Protein AF-A0A962H8T3-F1 (afdb_monomer)

Structure (mmCIF, N/CA/C/O backbone):
data_AF-A0A962H8T3-F1
#
_entry.id   AF-A0A962H8T3-F1
#
loop_
_atom_site.group_PDB
_atom_site.id
_atom_site.type_symbol
_atom_site.label_atom_id
_atom_site.label_alt_id
_atom_site.label_comp_id
_atom_site.label_asym_id
_atom_site.label_entity_id
_atom_site.label_seq_id
_atom_site.pdbx_PDB_ins_code
_atom_site.Cartn_x
_atom_site.Cartn_y
_atom_site.Cartn_z
_atom_site.occupancy
_atom_site.B_iso_or_equiv
_atom_site.auth_seq_id
_atom_site.auth_comp_id
_atom_site.auth_asym_id
_atom_site.auth_atom_id
_atom_site.pdbx_PDB_model_num
ATOM 1 N N . LEU A 1 1 ? 1.664 4.595 -11.005 1.00 91.25 1 LEU A N 1
ATOM 2 C CA . LEU A 1 1 ? 1.529 3.235 -10.434 1.00 91.25 1 LEU A CA 1
ATOM 3 C C . LEU A 1 1 ? 0.065 2.847 -10.512 1.00 91.25 1 LEU A C 1
ATOM 5 O O . LEU A 1 1 ? -0.759 3.743 -10.680 1.00 91.25 1 LEU A O 1
ATOM 9 N N . THR A 1 2 ? -0.250 1.563 -10.437 1.00 95.62 2 THR A N 1
ATOM 10 C CA . THR A 1 2 ? -1.630 1.077 -10.512 1.00 95.62 2 THR A CA 1
ATOM 11 C C . THR A 1 2 ? -2.048 0.412 -9.209 1.00 95.62 2 THR A C 1
ATOM 13 O O . THR A 1 2 ? -1.203 -0.131 -8.500 1.00 95.62 2 THR A O 1
ATOM 16 N N . LEU A 1 3 ? -3.340 0.456 -8.899 1.00 95.44 3 LEU A N 1
ATOM 17 C CA . LEU A 1 3 ? -3.977 -0.349 -7.859 1.00 95.44 3 LEU A CA 1
ATOM 18 C C . LEU A 1 3 ? -5.176 -1.041 -8.500 1.00 95.44 3 LEU A C 1
ATOM 20 O O . LEU A 1 3 ? -6.036 -0.358 -9.045 1.00 95.44 3 LEU A O 1
ATOM 24 N N . ASP A 1 4 ? -5.186 -2.373 -8.503 1.00 94.06 4 ASP A N 1
ATOM 25 C CA . ASP A 1 4 ? -6.231 -3.186 -9.146 1.00 94.06 4 ASP A CA 1
ATOM 26 C C . ASP A 1 4 ? -6.511 -2.783 -10.611 1.00 94.06 4 ASP A C 1
ATOM 28 O O . ASP A 1 4 ? -7.644 -2.769 -11.081 1.00 94.06 4 ASP A O 1
ATOM 32 N N . GLY A 1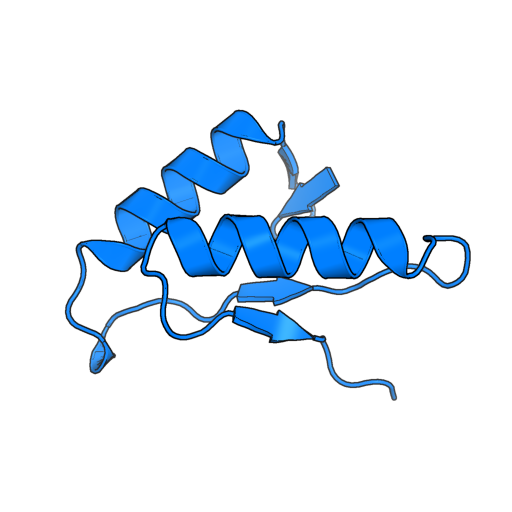 5 ? -5.451 -2.414 -11.341 1.00 94.81 5 GLY A N 1
ATOM 33 C CA . GLY A 1 5 ? -5.515 -1.969 -12.740 1.00 94.81 5 GLY A CA 1
ATOM 34 C C . GLY A 1 5 ? -5.826 -0.480 -12.943 1.00 94.81 5 GLY A C 1
ATOM 35 O O . GLY A 1 5 ? -5.656 0.025 -14.052 1.00 94.81 5 GLY A O 1
ATOM 36 N N . GLU A 1 6 ? -6.205 0.259 -11.898 1.00 96.81 6 GLU A N 1
ATOM 37 C CA . GLU A 1 6 ? -6.474 1.698 -11.981 1.00 96.81 6 GLU A CA 1
ATOM 38 C C . GLU A 1 6 ? -5.192 2.512 -11.772 1.00 96.81 6 GLU A C 1
ATOM 40 O O . GLU A 1 6 ? -4.479 2.324 -10.786 1.00 96.81 6 GLU A O 1
ATOM 45 N N . VAL A 1 7 ? -4.892 3.450 -12.677 1.00 97.19 7 VAL A N 1
ATOM 46 C CA . VAL A 1 7 ? -3.758 4.372 -12.510 1.00 97.19 7 VAL A CA 1
ATOM 47 C C . VAL A 1 7 ? -4.047 5.337 -11.367 1.00 97.19 7 VAL A C 1
ATOM 49 O O . VAL A 1 7 ? -4.975 6.136 -11.434 1.00 97.19 7 VAL A O 1
ATOM 52 N N . ILE A 1 8 ? -3.187 5.326 -10.350 1.00 97.44 8 ILE A N 1
ATOM 53 C CA . ILE A 1 8 ? -3.287 6.227 -9.203 1.00 97.44 8 ILE A CA 1
ATOM 54 C C . ILE A 1 8 ? -1.974 6.972 -8.953 1.00 97.44 8 ILE A C 1
ATOM 56 O O . ILE A 1 8 ? -0.875 6.543 -9.330 1.00 97.44 8 ILE A O 1
ATOM 60 N N . SER A 1 9 ? -2.086 8.110 -8.273 1.00 96.50 9 SER A N 1
ATOM 61 C CA . SER A 1 9 ? -0.934 8.834 -7.744 1.00 96.50 9 SER A CA 1
ATOM 62 C C . SER A 1 9 ? -0.402 8.170 -6.467 1.00 96.50 9 SER A C 1
ATOM 64 O O . SER A 1 9 ? -1.105 7.436 -5.768 1.00 96.50 9 SER A O 1
ATOM 66 N N . ARG A 1 10 ? 0.849 8.480 -6.104 1.00 93.81 10 ARG A N 1
ATOM 67 C CA . ARG A 1 10 ? 1.440 8.023 -4.834 1.00 93.81 10 ARG A CA 1
ATOM 68 C C . ARG A 1 10 ? 0.692 8.567 -3.612 1.00 93.81 10 ARG A C 1
ATOM 70 O O . ARG A 1 10 ? 0.558 7.856 -2.623 1.00 93.81 10 ARG A O 1
ATOM 77 N N . SER A 1 11 ? 0.165 9.790 -3.688 1.00 95.69 11 SER A N 1
ATOM 78 C CA . SER A 1 11 ? -0.648 10.373 -2.615 1.00 95.69 11 SER A CA 1
ATOM 79 C C . SER A 1 11 ? -1.989 9.654 -2.450 1.00 95.69 11 SER A C 1
ATOM 81 O O . SER A 1 11 ? -2.401 9.401 -1.321 1.00 95.69 11 SER A O 1
ATOM 83 N N . ALA A 1 12 ? -2.640 9.257 -3.548 1.00 96.62 12 ALA A N 1
ATOM 84 C CA . ALA A 1 12 ? -3.876 8.477 -3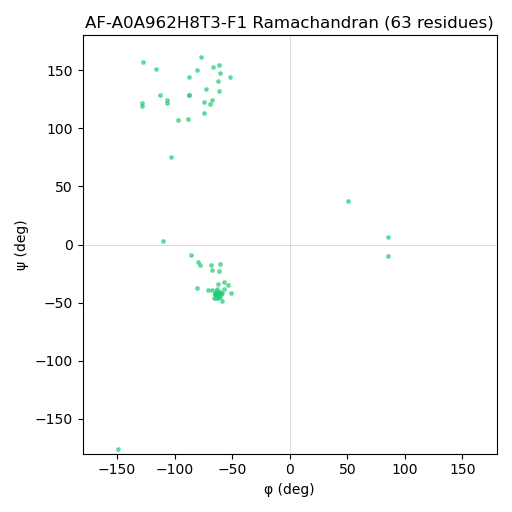.497 1.00 96.62 12 ALA A CA 1
ATOM 85 C C . ALA A 1 12 ? -3.649 7.088 -2.874 1.00 96.62 12 ALA A C 1
ATOM 87 O O . ALA A 1 12 ? -4.444 6.650 -2.043 1.00 96.62 12 ALA A O 1
ATOM 88 N N . LEU A 1 13 ? -2.531 6.426 -3.201 1.00 95.81 13 LEU A N 1
ATOM 89 C CA . LEU A 1 13 ? -2.137 5.172 -2.548 1.00 95.81 13 LEU A CA 1
ATOM 90 C C . LEU A 1 13 ? -1.966 5.360 -1.033 1.00 95.81 13 LEU A C 1
ATOM 92 O O . LEU A 1 13 ? -2.530 4.598 -0.251 1.00 95.81 13 LEU A O 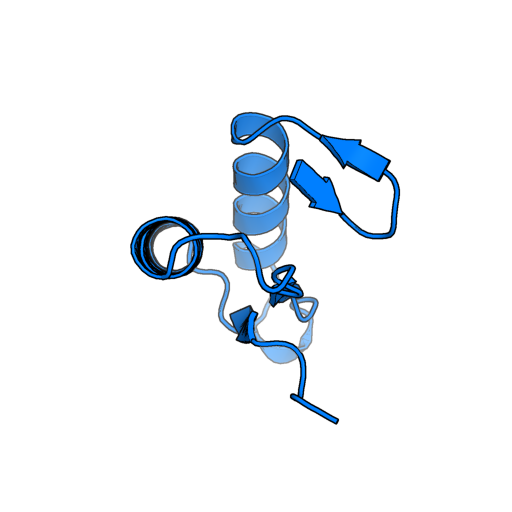1
ATOM 96 N N . GLN A 1 14 ? -1.235 6.397 -0.612 1.00 95.56 14 GLN A N 1
ATOM 97 C CA . GLN A 1 14 ? -1.030 6.699 0.809 1.00 95.56 14 GLN A CA 1
ATOM 98 C C . GLN A 1 14 ? -2.352 6.946 1.546 1.00 95.56 14 GLN A C 1
ATOM 100 O O . GLN A 1 14 ? -2.536 6.438 2.649 1.00 95.56 14 GLN A O 1
ATOM 105 N N . GLN A 1 15 ? -3.297 7.668 0.937 1.00 96.25 15 GLN A N 1
ATOM 106 C CA . GLN A 1 15 ? -4.622 7.888 1.525 1.00 96.25 15 GLN A CA 1
ATOM 107 C C . GLN A 1 15 ? -5.391 6.576 1.724 1.00 96.25 15 GLN A C 1
ATOM 109 O O . GLN A 1 15 ? -5.985 6.379 2.784 1.00 96.25 15 GLN A O 1
ATOM 114 N N . LYS A 1 16 ? -5.348 5.661 0.746 1.00 96.12 16 LYS A N 1
ATOM 115 C CA . LYS A 1 16 ? -5.988 4.338 0.855 1.00 96.12 16 LYS A CA 1
ATOM 116 C C . LYS A 1 16 ? -5.351 3.481 1.951 1.00 96.12 16 LYS A C 1
ATOM 118 O O . LYS A 1 16 ? -6.073 2.878 2.738 1.00 96.12 16 LYS A O 1
ATOM 123 N N . LEU A 1 17 ? -4.023 3.480 2.051 1.00 96.62 17 LEU A N 1
ATOM 124 C CA . LEU A 1 17 ? -3.289 2.765 3.101 1.00 96.62 17 LEU A CA 1
ATOM 125 C C . LEU A 1 17 ? -3.601 3.316 4.501 1.00 96.62 17 LEU A C 1
ATOM 127 O O . LEU A 1 17 ? -3.881 2.550 5.418 1.00 96.62 17 LEU A O 1
ATOM 131 N N . VAL A 1 18 ? -3.644 4.643 4.660 1.00 97.00 18 VAL A N 1
ATOM 132 C CA . VAL A 1 18 ? -4.052 5.286 5.923 1.00 97.00 18 VAL A CA 1
ATOM 133 C C . VAL A 1 18 ? -5.506 4.962 6.269 1.00 97.00 18 VAL A C 1
ATOM 135 O O . VAL A 1 18 ? -5.823 4.761 7.439 1.00 97.00 18 VAL A O 1
ATOM 138 N N . ALA A 1 19 ? -6.403 4.911 5.282 1.00 96.12 19 ALA A N 1
ATOM 139 C CA . ALA A 1 19 ? -7.789 4.512 5.509 1.00 96.12 19 ALA A CA 1
ATOM 140 C C . ALA A 1 19 ? -7.886 3.048 5.969 1.00 96.12 19 ALA A C 1
ATOM 142 O O . ALA A 1 19 ? -8.604 2.769 6.927 1.00 96.12 19 ALA A O 1
ATOM 143 N N . ALA A 1 20 ? -7.123 2.143 5.348 1.00 96.12 20 ALA A N 1
ATOM 144 C CA . ALA A 1 20 ? -7.026 0.746 5.760 1.00 96.12 20 ALA A CA 1
ATOM 145 C C . ALA A 1 20 ? -6.492 0.610 7.193 1.00 96.12 20 ALA A C 1
ATOM 147 O O . ALA A 1 20 ? -7.101 -0.081 8.001 1.00 96.12 20 ALA A O 1
ATOM 148 N N . ALA A 1 21 ? -5.433 1.340 7.547 1.00 96.00 21 ALA A N 1
ATOM 149 C CA . ALA A 1 21 ? -4.820 1.302 8.877 1.00 96.00 21 ALA A CA 1
ATOM 150 C C . ALA A 1 21 ? -5.758 1.725 10.028 1.00 96.00 21 ALA A C 1
ATOM 152 O O . ALA A 1 21 ? -5.472 1.450 11.191 1.00 96.00 21 ALA A O 1
ATOM 153 N N . ARG A 1 22 ? -6.880 2.395 9.729 1.00 96.25 22 ARG A N 1
ATOM 154 C CA . ARG A 1 22 ? -7.912 2.751 10.723 1.00 96.25 22 ARG A CA 1
ATOM 155 C C . ARG A 1 22 ? -8.847 1.590 11.059 1.00 96.25 22 ARG A C 1
ATOM 157 O O . ARG A 1 22 ? -9.587 1.683 12.035 1.00 96.25 22 ARG A O 1
ATOM 164 N N . LEU A 1 23 ? -8.856 0.539 10.244 1.00 96.12 23 LEU A N 1
ATOM 165 C CA . LEU A 1 23 ? -9.637 -0.664 10.496 1.00 96.12 23 LEU A CA 1
ATOM 166 C C . LEU A 1 23 ? -8.901 -1.560 11.508 1.00 96.12 23 LEU A C 1
ATOM 168 O O . LEU A 1 23 ? -7.664 -1.569 11.530 1.00 96.12 23 LEU A O 1
ATOM 172 N N . PRO A 1 24 ? -9.634 -2.353 12.313 1.00 94.94 24 PRO A N 1
ATOM 173 C CA . PRO A 1 24 ? -9.035 -3.446 13.072 1.00 94.94 24 PRO A CA 1
ATOM 174 C C . PRO A 1 24 ? -8.218 -4.352 12.148 1.00 94.94 24 PRO A C 1
ATOM 176 O O . PRO A 1 24 ? -8.633 -4.593 11.018 1.00 94.94 24 PRO A O 1
ATOM 179 N N . GLU A 1 25 ? -7.093 -4.884 12.626 1.00 93.44 25 GLU A N 1
ATOM 180 C CA . GLU A 1 25 ? -6.157 -5.678 11.812 1.00 93.44 25 GLU A CA 1
ATOM 181 C C . GLU A 1 25 ? -6.829 -6.852 11.076 1.00 93.44 25 GLU A C 1
ATOM 183 O O . GLU A 1 25 ? -6.495 -7.132 9.928 1.00 93.44 25 GLU A O 1
ATOM 188 N N . SER A 1 26 ? -7.836 -7.483 11.689 1.00 95.00 26 SER A N 1
ATOM 189 C CA . SER A 1 26 ? -8.631 -8.565 11.089 1.00 95.00 26 SER A CA 1
ATOM 190 C C . SER A 1 26 ? -9.536 -8.131 9.929 1.00 95.00 26 SER A C 1
ATOM 192 O O . SER A 1 26 ? -10.010 -8.979 9.179 1.00 95.00 26 SER A O 1
ATOM 194 N N . GLY A 1 27 ? -9.802 -6.831 9.793 1.00 94.19 27 GLY A N 1
ATOM 195 C CA . GLY A 1 27 ? -10.598 -6.237 8.719 1.00 94.19 27 GLY A CA 1
ATOM 196 C C . GLY A 1 27 ? -9.775 -5.400 7.741 1.00 94.19 27 GLY A C 1
ATOM 197 O O . GLY A 1 27 ? -10.354 -4.775 6.853 1.00 94.19 27 GLY A O 1
ATOM 198 N N . GLN A 1 28 ? -8.449 -5.342 7.903 1.00 95.06 28 GLN A N 1
ATOM 199 C CA . GLN A 1 28 ? -7.589 -4.617 6.975 1.00 95.06 28 GLN A CA 1
ATOM 200 C C . GLN A 1 28 ? -7.464 -5.384 5.649 1.00 95.06 28 GLN A C 1
ATOM 202 O O . GLN A 1 28 ? -7.224 -6.592 5.669 1.00 95.06 28 GLN A O 1
ATOM 207 N N . PRO A 1 29 ? -7.602 -4.710 4.493 1.00 94.44 29 PRO A N 1
ATOM 208 C CA . PRO A 1 29 ? -7.348 -5.331 3.200 1.00 94.44 29 PRO A CA 1
ATOM 209 C C . PRO A 1 29 ? -5.863 -5.674 3.035 1.00 94.44 29 PRO A C 1
ATOM 211 O O . PRO A 1 29 ? -4.990 -5.010 3.594 1.00 94.44 29 PRO A O 1
ATOM 214 N N . GLU A 1 30 ? -5.587 -6.689 2.221 1.00 94.88 30 GLU A N 1
ATOM 215 C CA . GLU A 1 30 ? -4.229 -7.066 1.838 1.00 94.88 30 GLU A 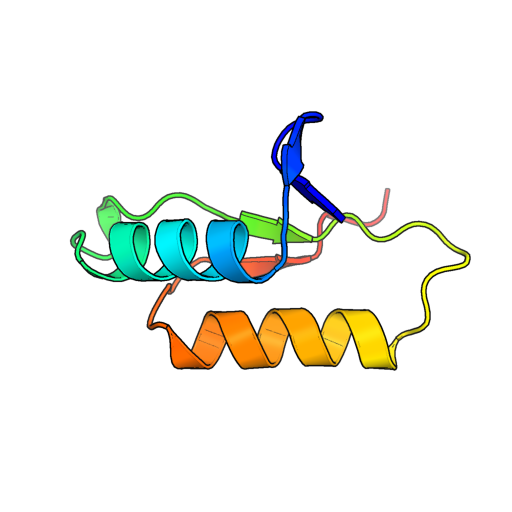CA 1
ATOM 216 C C . GLU A 1 30 ? -3.781 -6.265 0.609 1.00 94.88 30 GLU A C 1
ATOM 218 O O . GLU A 1 30 ? -4.465 -6.240 -0.415 1.00 94.88 30 GLU A O 1
ATOM 223 N N . PHE A 1 31 ? -2.612 -5.637 0.693 1.00 95.38 31 PHE A N 1
ATOM 224 C CA . PHE A 1 31 ? -1.976 -4.940 -0.420 1.00 95.38 31 PHE A CA 1
ATOM 225 C C . PHE A 1 31 ? -0.789 -5.757 -0.925 1.00 95.38 31 PHE A C 1
ATOM 227 O O . PHE A 1 31 ? 0.160 -6.020 -0.184 1.00 95.38 31 PHE A O 1
ATOM 234 N N . ARG A 1 32 ? -0.812 -6.116 -2.210 1.00 95.62 32 ARG A N 1
ATOM 235 C CA . ARG A 1 32 ? 0.275 -6.856 -2.860 1.00 95.62 32 ARG A CA 1
ATOM 236 C C . ARG A 1 32 ? 0.965 -5.981 -3.892 1.00 95.62 32 ARG A C 1
ATOM 238 O O . ARG A 1 32 ? 0.317 -5.391 -4.751 1.00 95.62 32 ARG A O 1
ATOM 245 N N . ILE A 1 33 ? 2.285 -5.901 -3.797 1.00 95.00 33 ILE A N 1
ATOM 246 C CA . ILE A 1 33 ? 3.124 -5.223 -4.778 1.00 95.00 33 ILE A CA 1
ATOM 247 C C . ILE A 1 33 ? 3.490 -6.238 -5.850 1.00 95.00 33 ILE A C 1
ATOM 249 O O . ILE A 1 33 ? 4.298 -7.135 -5.613 1.00 95.00 33 ILE A O 1
ATOM 253 N N . ASP A 1 34 ? 2.893 -6.063 -7.019 1.00 95.44 34 ASP A N 1
ATOM 254 C CA . ASP A 1 34 ? 3.295 -6.727 -8.249 1.00 95.44 34 ASP A CA 1
ATOM 255 C C . ASP A 1 34 ? 4.196 -5.768 -9.038 1.00 95.44 34 ASP A C 1
ATOM 257 O O . ASP A 1 34 ? 3.755 -4.715 -9.512 1.00 95.44 34 ASP A O 1
ATOM 261 N N . ALA A 1 35 ? 5.494 -6.062 -9.062 1.00 93.38 35 ALA A N 1
ATOM 262 C CA . ALA A 1 35 ? 6.500 -5.220 -9.693 1.00 93.38 35 ALA A CA 1
ATOM 263 C C . ALA A 1 35 ? 6.975 -5.877 -10.990 1.00 93.38 35 ALA A C 1
ATOM 265 O O . ALA A 1 35 ? 7.476 -6.999 -10.972 1.00 93.38 35 ALA A O 1
ATOM 266 N N . ALA A 1 36 ? 6.868 -5.154 -12.107 1.00 92.19 36 ALA A N 1
ATOM 267 C CA . ALA A 1 36 ? 7.409 -5.605 -13.383 1.00 92.19 36 ALA A CA 1
ATOM 268 C C . ALA A 1 36 ? 8.938 -5.791 -13.312 1.00 92.19 36 ALA A C 1
ATOM 270 O O . ALA A 1 36 ? 9.621 -5.155 -12.508 1.00 92.19 36 ALA A O 1
ATOM 271 N N . ALA A 1 37 ? 9.483 -6.654 -14.174 1.00 91.81 37 ALA A N 1
ATOM 272 C CA . ALA A 1 37 ? 10.895 -7.053 -14.140 1.00 91.81 37 ALA A CA 1
ATOM 273 C C . ALA A 1 37 ? 11.892 -5.893 -14.345 1.00 91.81 37 ALA A C 1
ATOM 275 O O . ALA A 1 37 ? 13.051 -5.991 -13.944 1.00 91.81 37 ALA A O 1
ATOM 276 N N . ASP A 1 38 ? 11.457 -4.800 -14.969 1.00 94.06 38 ASP A N 1
ATOM 277 C CA . ASP A 1 38 ? 12.238 -3.584 -15.200 1.00 94.06 38 ASP A CA 1
ATOM 278 C C . ASP A 1 38 ? 12.187 -2.593 -14.021 1.00 94.06 38 ASP A C 1
ATOM 280 O O . ASP A 1 38 ? 12.951 -1.621 -13.976 1.00 94.06 38 ASP A O 1
ATOM 284 N N . VAL A 1 39 ? 11.321 -2.833 -13.033 1.00 94.00 39 VAL A N 1
ATOM 285 C CA . VAL A 1 39 ? 11.217 -1.998 -11.838 1.00 94.00 39 VAL A CA 1
ATOM 286 C C . VAL A 1 39 ? 12.401 -2.268 -10.918 1.00 94.00 39 VAL A C 1
ATOM 288 O O . VAL A 1 39 ? 12.632 -3.373 -10.432 1.00 94.00 39 VAL A O 1
ATOM 291 N N . ARG A 1 40 ? 13.144 -1.204 -10.613 1.00 95.50 40 ARG A N 1
ATOM 292 C CA . ARG A 1 40 ? 14.272 -1.264 -9.681 1.00 95.50 40 ARG A CA 1
ATOM 293 C C . ARG A 1 40 ? 13.829 -1.666 -8.276 1.00 95.50 40 ARG A C 1
ATOM 295 O O . ARG A 1 40 ? 12.861 -1.125 -7.742 1.00 95.50 40 ARG A O 1
ATOM 302 N N . PHE A 1 41 ? 14.645 -2.491 -7.624 1.00 94.00 41 PHE A N 1
ATOM 303 C CA . PHE A 1 41 ? 14.447 -2.914 -6.235 1.00 94.00 41 PHE A CA 1
ATOM 304 C C . PHE A 1 41 ? 14.226 -1.740 -5.262 1.00 94.00 41 PHE A C 1
ATOM 306 O O . PHE A 1 41 ? 13.312 -1.784 -4.441 1.00 94.00 41 PHE A O 1
ATOM 313 N N . ASP A 1 42 ? 14.979 -0.643 -5.407 1.00 96.75 42 ASP A N 1
ATOM 314 C CA . ASP A 1 42 ? 14.849 0.548 -4.550 1.00 96.75 42 ASP A CA 1
ATOM 315 C C . ASP A 1 42 ? 13.432 1.147 -4.564 1.00 96.75 42 ASP A C 1
ATOM 317 O O . ASP A 1 42 ? 12.962 1.675 -3.555 1.00 96.75 42 ASP A O 1
ATOM 321 N N . HIS A 1 43 ? 12.724 1.053 -5.695 1.00 94.62 43 HIS A N 1
ATOM 322 C CA . HIS A 1 43 ? 11.352 1.551 -5.806 1.00 94.62 43 HIS A CA 1
ATOM 323 C C . HIS A 1 43 ? 10.379 0.671 -5.015 1.00 94.62 43 HIS A C 1
ATOM 325 O O . HIS A 1 43 ? 9.484 1.191 -4.347 1.00 94.62 43 HIS A O 1
ATOM 331 N N . VAL A 1 44 ? 10.583 -0.648 -5.042 1.00 95.00 44 VAL A N 1
ATOM 332 C CA . VAL A 1 44 ? 9.797 -1.610 -4.258 1.00 95.00 44 VAL A CA 1
ATOM 333 C C . VAL A 1 44 ? 10.016 -1.379 -2.762 1.00 95.00 44 VAL A C 1
ATOM 335 O O . VAL A 1 44 ? 9.054 -1.256 -2.003 1.00 95.00 44 VAL A O 1
ATOM 338 N N . VAL A 1 45 ? 11.273 -1.215 -2.338 1.00 95.94 45 VAL A N 1
ATOM 339 C CA . VAL A 1 45 ? 11.621 -0.908 -0.940 1.00 95.94 45 VAL A CA 1
ATOM 340 C C . VAL A 1 45 ? 11.009 0.417 -0.484 1.00 95.94 45 VAL A C 1
ATOM 342 O O . VAL A 1 45 ? 10.503 0.510 0.639 1.00 95.94 45 VAL A O 1
ATOM 345 N N . ALA A 1 46 ? 11.018 1.441 -1.340 1.00 94.38 46 ALA A N 1
ATOM 346 C CA . ALA A 1 46 ? 10.395 2.725 -1.037 1.00 94.38 46 ALA A CA 1
ATOM 347 C C . ALA A 1 46 ? 8.875 2.600 -0.832 1.00 94.38 46 ALA A C 1
ATOM 349 O O . ALA A 1 46 ? 8.343 3.204 0.100 1.00 94.38 46 ALA A O 1
ATOM 350 N N . LEU A 1 47 ? 8.186 1.793 -1.648 1.00 94.12 47 LEU A N 1
ATOM 351 C CA . LEU A 1 47 ? 6.751 1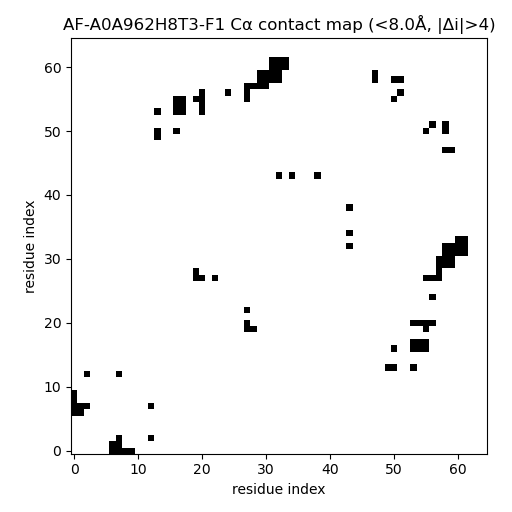.529 -1.490 1.00 94.12 47 LEU A CA 1
ATOM 352 C C . LEU A 1 47 ? 6.441 0.775 -0.192 1.00 94.12 47 LEU A C 1
ATOM 354 O O . LEU A 1 47 ? 5.560 1.198 0.555 1.00 94.12 47 LEU A O 1
ATOM 358 N N . LEU A 1 48 ? 7.198 -0.281 0.121 1.00 94.81 48 LEU A N 1
ATOM 359 C CA . LEU A 1 48 ? 7.047 -1.023 1.381 1.00 94.81 48 LEU A CA 1
ATOM 360 C C . LEU A 1 48 ? 7.285 -0.123 2.601 1.00 94.81 48 LEU A C 1
ATOM 362 O O . LEU A 1 48 ? 6.537 -0.166 3.578 1.00 94.81 48 LEU A O 1
ATOM 366 N N . SER A 1 49 ? 8.310 0.729 2.532 1.00 94.69 49 SER A N 1
ATOM 367 C CA . SER A 1 49 ? 8.646 1.667 3.606 1.00 94.69 49 SER A CA 1
ATOM 368 C C . SER A 1 49 ? 7.546 2.702 3.827 1.00 94.69 49 SER A C 1
ATOM 370 O O . SER A 1 49 ? 7.208 3.002 4.972 1.00 94.69 49 SER A O 1
ATOM 372 N N . ASP A 1 50 ? 6.976 3.243 2.751 1.00 92.69 50 ASP A N 1
ATOM 373 C CA . ASP A 1 50 ? 5.839 4.157 2.838 1.00 92.69 50 ASP A CA 1
ATOM 374 C C . ASP A 1 50 ? 4.626 3.475 3.459 1.00 92.69 50 ASP A C 1
ATOM 376 O O . ASP A 1 50 ? 4.018 4.031 4.371 1.00 92.69 50 ASP A O 1
ATOM 380 N N . ALA A 1 51 ? 4.307 2.261 3.013 1.00 93.38 51 ALA A N 1
ATOM 381 C CA . ALA A 1 51 ? 3.168 1.521 3.524 1.00 93.38 51 ALA A CA 1
ATOM 382 C C . ALA A 1 51 ? 3.310 1.214 5.019 1.00 93.38 51 ALA A C 1
ATOM 384 O O . ALA A 1 51 ? 2.398 1.507 5.793 1.00 93.38 51 ALA A O 1
ATOM 385 N N . ARG A 1 52 ? 4.496 0.782 5.463 1.00 93.06 52 ARG A N 1
ATOM 386 C CA . ARG A 1 52 ? 4.792 0.574 6.888 1.00 93.06 52 ARG A CA 1
ATOM 387 C C . ARG A 1 52 ? 4.568 1.834 7.730 1.00 93.06 52 ARG A C 1
ATOM 389 O O . ARG A 1 52 ? 4.070 1.736 8.847 1.00 93.06 52 ARG A O 1
ATOM 396 N N . ARG A 1 53 ? 4.905 3.023 7.214 1.00 94.62 53 ARG A N 1
ATOM 397 C CA . ARG A 1 53 ? 4.683 4.298 7.929 1.00 94.62 53 ARG A CA 1
ATOM 398 C C . ARG A 1 53 ? 3.205 4.654 8.090 1.00 94.62 53 ARG A C 1
ATOM 400 O O . ARG A 1 53 ? 2.882 5.430 8.982 1.00 94.62 53 ARG A O 1
ATOM 407 N N . THR A 1 54 ? 2.320 4.115 7.252 1.00 94.75 54 THR A N 1
ATOM 408 C CA . THR A 1 54 ? 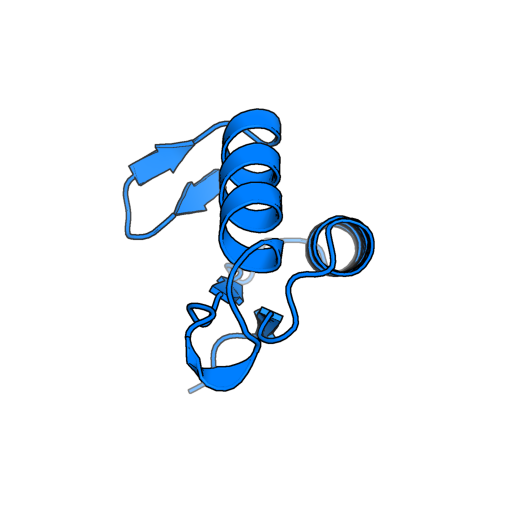0.872 4.361 7.371 1.00 94.75 54 THR A CA 1
ATOM 409 C C . THR A 1 54 ? 0.201 3.541 8.471 1.00 94.75 54 THR A C 1
ATOM 411 O O . THR A 1 54 ? -0.896 3.898 8.889 1.00 94.75 54 THR A O 1
ATOM 414 N N . GLY A 1 55 ? 0.843 2.466 8.945 1.00 92.50 55 GLY A N 1
ATOM 415 C CA . GLY A 1 55 ? 0.265 1.533 9.917 1.00 92.50 55 GLY A CA 1
ATOM 416 C C . GLY A 1 55 ? -0.593 0.418 9.307 1.00 92.50 55 GLY A C 1
ATOM 417 O O . GLY A 1 55 ? -1.206 -0.334 10.058 1.00 92.50 55 GLY A O 1
ATOM 418 N N . ALA A 1 56 ? -0.644 0.288 7.976 1.00 93.25 56 ALA A N 1
ATOM 419 C CA . ALA A 1 56 ? -1.272 -0.856 7.318 1.00 93.25 56 ALA A CA 1
ATOM 420 C C . ALA A 1 56 ? -0.461 -2.137 7.594 1.00 93.25 56 ALA A C 1
ATOM 422 O O . ALA A 1 56 ? 0.742 -2.178 7.327 1.00 93.25 56 ALA A O 1
ATOM 423 N N . ALA A 1 57 ? -1.115 -3.163 8.138 1.00 90.94 57 ALA A N 1
ATOM 424 C CA . ALA A 1 57 ? -0.475 -4.393 8.602 1.00 90.94 57 ALA A CA 1
ATOM 425 C C . ALA A 1 57 ? -0.177 -5.380 7.461 1.00 90.94 57 ALA A C 1
ATOM 427 O O . ALA A 1 57 ? 0.879 -6.010 7.444 1.00 90.94 57 ALA A O 1
ATOM 428 N N . HIS A 1 58 ? -1.078 -5.479 6.480 1.00 93.31 58 HIS A N 1
ATOM 429 C CA . HIS A 1 58 ? -1.023 -6.502 5.429 1.00 93.31 58 HIS A CA 1
ATOM 430 C C . HIS A 1 58 ? -0.517 -5.915 4.114 1.00 93.31 58 HIS A C 1
ATOM 432 O O . HIS A 1 58 ? -1.292 -5.648 3.197 1.00 93.31 58 HIS A O 1
ATOM 438 N N . VAL A 1 59 ? 0.792 -5.668 4.029 1.00 94.88 59 VAL A N 1
ATOM 439 C CA . VAL A 1 59 ? 1.443 -5.169 2.808 1.00 94.88 59 VAL A CA 1
ATOM 440 C C . VAL A 1 59 ? 2.637 -6.053 2.476 1.00 94.88 59 VAL A C 1
ATOM 442 O O . VAL A 1 59 ? 3.563 -6.177 3.277 1.00 94.88 59 VAL A O 1
ATOM 445 N N . GLY A 1 60 ? 2.634 -6.651 1.287 1.00 94.19 60 GLY A N 1
ATOM 446 C CA . GLY A 1 60 ? 3.657 -7.608 0.873 1.00 94.19 60 GLY A CA 1
ATOM 447 C C . GLY A 1 60 ? 3.924 -7.597 -0.626 1.00 94.19 60 GLY A C 1
ATOM 448 O O . GLY A 1 60 ? 3.391 -6.777 -1.371 1.00 94.19 60 GLY A O 1
ATOM 449 N N . LEU A 1 61 ? 4.781 -8.513 -1.067 1.00 93.50 61 LEU A N 1
ATOM 450 C CA . LEU A 1 61 ? 5.043 -8.754 -2.484 1.00 93.50 61 LEU A CA 1
ATOM 451 C C . LEU A 1 61 ? 4.026 -9.763 -3.024 1.00 93.50 61 LEU A C 1
ATOM 453 O O . LEU A 1 61 ? 3.644 -10.696 -2.313 1.00 93.50 61 LEU A O 1
ATOM 457 N N . ALA A 1 62 ? 3.606 -9.591 -4.276 1.00 91.12 62 ALA A N 1
ATOM 458 C CA . ALA A 1 62 ? 2.915 -10.654 -4.992 1.00 91.12 62 ALA A CA 1
ATOM 459 C C . ALA A 1 62 ? 3.844 -11.876 -5.104 1.00 91.12 62 ALA A C 1
ATOM 461 O O . ALA A 1 62 ? 5.070 -11.743 -5.154 1.00 91.12 62 ALA A O 1
ATOM 462 N N . ARG A 1 63 ? 3.266 -13.081 -5.086 1.00 78.69 63 ARG A N 1
ATOM 463 C CA . ARG A 1 63 ? 4.039 -14.313 -5.253 1.00 78.69 63 ARG A CA 1
ATOM 464 C C . ARG A 1 63 ? 4.705 -14.283 -6.633 1.00 78.69 63 ARG A C 1
ATOM 466 O O . ARG A 1 63 ? 4.038 -13.983 -7.614 1.00 78.69 63 ARG A O 1
ATOM 473 N N . ALA A 1 64 ? 6.001 -14.580 -6.686 1.00 61.62 64 ALA A N 1
ATOM 474 C CA . ALA A 1 64 ? 6.661 -14.884 -7.946 1.00 61.62 64 ALA A CA 1
ATOM 475 C C . ALA A 1 64 ? 6.230 -16.296 -8.359 1.00 61.62 64 ALA A C 1
ATOM 477 O O . ALA A 1 64 ? 6.527 -17.252 -7.634 1.00 61.62 64 ALA A O 1
ATOM 478 N N . ASP A 1 65 ? 5.476 -16.397 -9.449 1.00 57.91 65 ASP A N 1
ATOM 479 C CA . ASP A 1 65 ? 5.155 -17.669 -10.102 1.00 57.91 65 ASP A CA 1
ATOM 480 C C 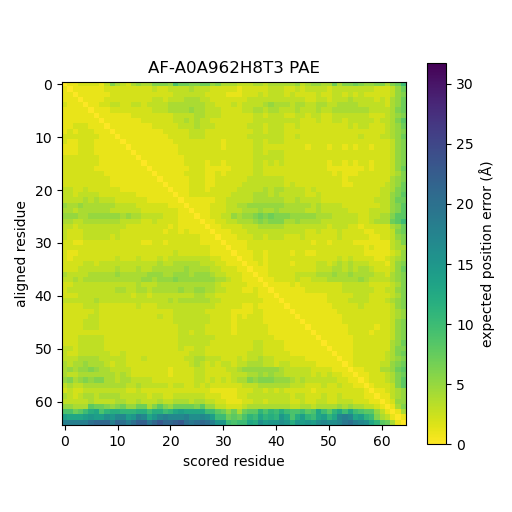. ASP A 1 65 ? 6.303 -18.122 -11.018 1.00 57.91 65 ASP A C 1
ATOM 482 O O . ASP A 1 65 ? 6.950 -17.248 -11.646 1.00 57.91 65 ASP A O 1
#

Radius of gyration: 11.73 Å; Cα contacts (8 Å, |Δi|>4): 58; chains: 1; bounding box: 25×28×28 Å

Nearest PDB structures (foldseek):
  5by4-assembly1_A-2  TM=6.947E-01  e=1.757E-01  Escherichia coli
  8p9r-assembly1_A  TM=6.646E-01  e=4.141E-01  Escherichia coli
  5i7a-assembly1_B  TM=2.454E-01  e=8.603E+00  Mycobacterium tuberculosis

pLDDT: mean 93.42, std 6.49, range [57.91, 97.44]

Sequence (65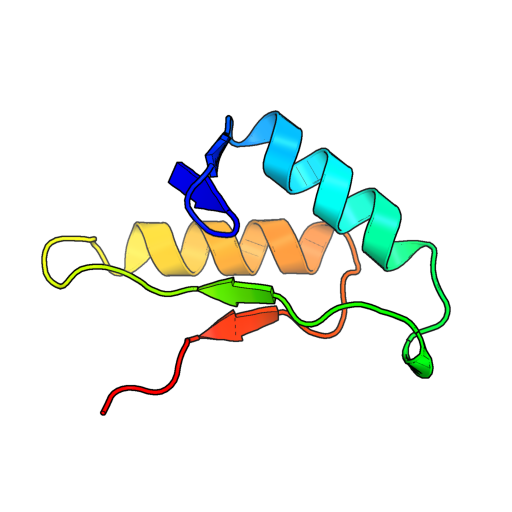 aa):
LTLDGEVISRSALQQKLVAAARLPESGQPEFRIDAAADVRFDHVVALLSDARRTGAAHVGLARAD

Foldseek 3Di:
DDDPRHDDDPVVVLVLLLVLQVDDLVRRDAAEDDDDPPDDPVVVVVSVVSSVVSNRDHYYYDDDD

Solvent-accessible surface area (backbone atoms only — not comparable to full-atom values): 4045 Å² total; per-residue (Å²): 100,66,58,99,84,42,82,46,54,74,67,58,51,50,52,51,38,40,58,36,35,73,41,59,79,95,69,39,68,77,48,66,51,80,74,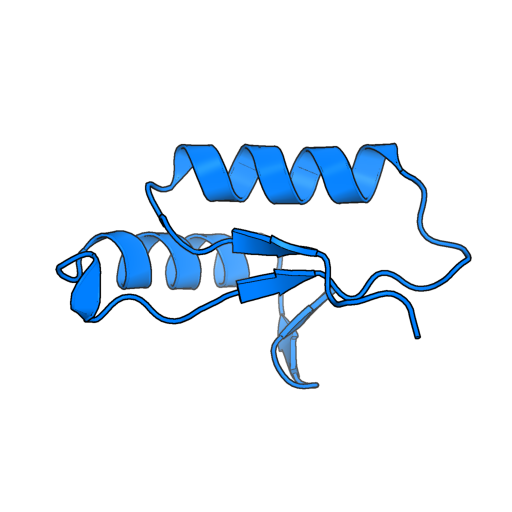59,92,85,60,56,68,70,59,55,52,51,52,54,53,53,44,56,74,44,55,37,83,48,65,48,68,48,81,86,130

Secondary structure (DSSP, 8-state):
-EETTEE--HHHHHHHHHHHHTS-GGGPPPEEE---TTS-HHHHHHHHHHHHHHT-S-EEEPP--

Mean predicted aligned error: 2.96 Å